Protein AF-A0A919XTT3-F1 (afdb_monomer_lite)

Sequence (61 aa):
MSELIRCAHCGAERPSNEMKPGKIIFRDRHPVSGKAFVNSKTNLYCADKPCHTHDQMAHEG

pLDDT: mean 90.65, std 8.03, range [53.62, 96.06]

Structure (mmCIF, N/CA/C/O backbone):
data_AF-A0A919XTT3-F1
#
_entry.id   AF-A0A919XTT3-F1
#
loop_
_atom_site.group_PDB
_atom_site.id
_atom_site.type_symbol
_atom_site.label_atom_id
_atom_site.label_alt_id
_atom_site.label_comp_id
_atom_site.label_asym_id
_atom_site.label_entity_id
_atom_site.label_seq_id
_atom_site.pdbx_PDB_ins_code
_atom_site.Cartn_x
_atom_site.Cartn_y
_atom_site.Cartn_z
_atom_site.occupancy
_atom_site.B_iso_or_equiv
_atom_site.auth_seq_id
_atom_site.auth_comp_id
_atom_site.auth_asym_id
_atom_site.auth_atom_id
_atom_site.pdbx_PDB_model_num
ATOM 1 N N . MET A 1 1 ? -0.206 4.183 25.911 1.00 53.62 1 MET A N 1
ATOM 2 C CA . MET A 1 1 ? -0.375 5.033 24.715 1.00 53.62 1 MET A CA 1
ATOM 3 C C . MET A 1 1 ? -0.518 4.102 23.531 1.00 53.62 1 MET A C 1
ATOM 5 O O . MET A 1 1 ? 0.338 3.245 23.369 1.00 53.62 1 MET A O 1
ATOM 9 N N . SER A 1 2 ? -1.615 4.191 22.787 1.00 68.69 2 SER A N 1
ATOM 10 C CA . SER A 1 2 ? -1.785 3.425 21.550 1.00 68.69 2 SER A CA 1
ATOM 11 C C . SER A 1 2 ? -0.835 4.008 20.508 1.00 68.69 2 SER A C 1
ATOM 13 O O . SER A 1 2 ? -0.894 5.208 20.250 1.00 68.69 2 SER A O 1
ATOM 15 N N . GLU A 1 3 ? 0.067 3.201 19.957 1.00 86.06 3 GLU A N 1
ATOM 16 C CA . GLU A 1 3 ? 0.965 3.645 18.892 1.00 86.06 3 GLU A CA 1
ATOM 17 C C . GLU A 1 3 ? 0.127 4.023 17.664 1.00 86.06 3 GLU A C 1
ATOM 19 O O . GLU A 1 3 ? -0.659 3.212 17.160 1.00 86.06 3 GLU A O 1
ATOM 24 N N . LEU A 1 4 ? 0.239 5.284 17.239 1.00 91.81 4 LEU A N 1
ATOM 25 C CA . LEU A 1 4 ? -0.388 5.763 16.014 1.00 91.81 4 LEU A CA 1
ATOM 26 C C . LEU A 1 4 ? 0.489 5.346 14.837 1.00 91.81 4 LEU A C 1
ATOM 28 O O . LEU A 1 4 ? 1.673 5.665 14.783 1.00 91.81 4 LEU A O 1
ATOM 32 N N . ILE A 1 5 ? -0.108 4.630 13.893 1.00 93.75 5 ILE A N 1
ATOM 33 C CA . ILE A 1 5 ? 0.539 4.145 12.684 1.00 93.75 5 ILE A CA 1
ATOM 34 C C . ILE A 1 5 ? -0.060 4.874 11.490 1.00 93.75 5 ILE A C 1
ATOM 36 O O . ILE A 1 5 ? -1.277 5.034 11.364 1.00 93.75 5 ILE A O 1
ATOM 40 N N . ARG A 1 6 ? 0.815 5.285 10.577 1.00 95.62 6 ARG A N 1
ATOM 41 C CA . ARG A 1 6 ? 0.435 5.946 9.335 1.00 95.62 6 ARG A CA 1
ATOM 42 C C . ARG A 1 6 ? 0.051 4.934 8.254 1.00 95.62 6 ARG A C 1
ATOM 44 O O . ARG A 1 6 ? 0.806 4.012 7.955 1.00 95.62 6 ARG A O 1
ATOM 51 N N . CYS A 1 7 ? -1.106 5.129 7.625 1.00 95.50 7 CYS A N 1
ATOM 52 C CA . CYS A 1 7 ? -1.550 4.334 6.479 1.00 95.50 7 CYS A CA 1
ATOM 53 C C . CYS A 1 7 ? -0.666 4.590 5.257 1.00 95.50 7 CYS A C 1
ATOM 55 O O . CYS A 1 7 ? -0.494 5.739 4.850 1.00 95.50 7 CYS A O 1
ATOM 57 N N . ALA A 1 8 ? -0.177 3.520 4.627 1.00 94.25 8 ALA A N 1
ATOM 58 C CA . ALA A 1 8 ? 0.728 3.611 3.481 1.00 94.25 8 ALA A CA 1
ATOM 59 C C . ALA A 1 8 ? 0.092 4.215 2.214 1.00 94.25 8 ALA A C 1
ATOM 61 O O . ALA A 1 8 ? 0.817 4.709 1.359 1.00 94.25 8 ALA A O 1
ATOM 62 N N . HIS A 1 9 ? -1.241 4.202 2.098 1.00 94.38 9 HIS A N 1
ATOM 63 C CA . HIS A 1 9 ? -1.946 4.737 0.927 1.00 94.38 9 HIS A CA 1
ATOM 64 C C . HIS A 1 9 ? -2.509 6.147 1.161 1.00 94.38 9 HIS A C 1
ATOM 66 O O . HIS A 1 9 ? -2.164 7.082 0.451 1.00 94.38 9 HIS A O 1
ATOM 72 N N . CYS A 1 10 ? -3.379 6.325 2.164 1.00 94.31 10 CYS A N 1
ATOM 73 C CA . CYS A 1 10 ? -4.051 7.611 2.401 1.00 94.31 10 CYS A CA 1
ATOM 74 C C . CYS A 1 10 ? -3.309 8.532 3.380 1.00 94.31 10 CYS A C 1
ATOM 76 O O . CYS A 1 10 ? -3.719 9.674 3.567 1.00 94.31 10 CYS A O 1
ATOM 78 N N . GLY A 1 11 ? -2.257 8.044 4.044 1.00 93.50 11 GLY A N 1
ATOM 79 C CA . GLY A 1 11 ? -1.445 8.837 4.964 1.00 93.50 11 GLY A CA 1
ATOM 80 C C . GLY A 1 11 ? -2.087 9.159 6.316 1.00 93.50 11 GLY A C 1
ATOM 81 O O . GLY A 1 11 ? -1.444 9.851 7.096 1.00 93.50 11 GLY A O 1
ATOM 82 N N . ALA A 1 12 ? -3.298 8.674 6.607 1.00 94.44 12 ALA A N 1
ATOM 83 C CA . ALA A 1 12 ? -3.961 8.888 7.893 1.00 94.44 12 ALA A CA 1
ATOM 84 C C . ALA A 1 12 ? -3.222 8.176 9.037 1.00 94.44 12 ALA A C 1
ATOM 86 O O . ALA A 1 12 ? -2.817 7.023 8.883 1.00 94.44 12 ALA A O 1
ATOM 87 N N . GLU A 1 13 ? -3.095 8.845 10.180 1.00 95.31 13 GLU A N 1
ATOM 88 C CA . GLU A 1 13 ? -2.540 8.284 11.414 1.00 95.31 13 GLU A CA 1
ATOM 89 C C . GLU A 1 13 ? -3.676 7.720 12.266 1.00 95.31 13 GLU A C 1
ATOM 91 O O . GLU A 1 13 ? -4.616 8.434 12.618 1.00 95.31 13 GLU A O 1
ATOM 96 N N . ARG A 1 14 ? -3.626 6.419 12.557 1.00 93.12 14 ARG A N 1
ATOM 97 C CA . ARG A 1 14 ? -4.657 5.715 13.332 1.00 93.12 14 ARG A CA 1
ATOM 98 C C . ARG A 1 14 ? -4.003 4.764 14.323 1.00 93.12 14 ARG A C 1
ATOM 100 O O . ARG A 1 14 ? -2.869 4.347 14.088 1.00 93.12 14 ARG A O 1
ATOM 107 N N . PRO A 1 15 ? -4.678 4.396 15.418 1.00 93.88 15 PRO A N 1
ATOM 108 C CA . PRO A 1 15 ? -4.105 3.433 16.337 1.00 93.88 15 PRO A CA 1
ATOM 109 C C . PRO A 1 15 ? -3.943 2.072 15.647 1.00 93.88 15 PRO A C 1
ATOM 111 O O . PRO A 1 15 ? -4.704 1.714 14.748 1.00 93.88 15 PRO A O 1
ATOM 114 N N . SER A 1 16 ? -2.931 1.3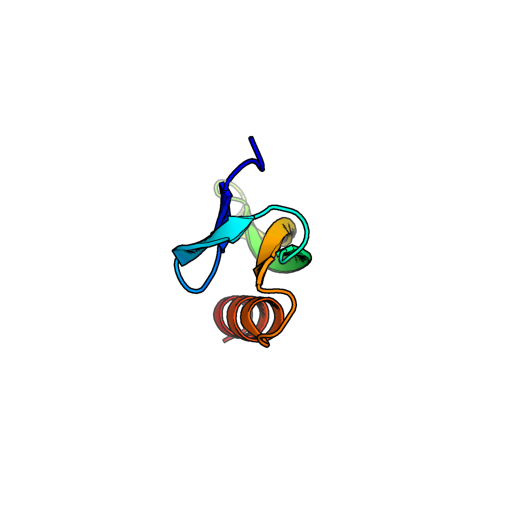09 16.057 1.00 91.25 16 SER A N 1
ATOM 115 C CA . SER A 1 16 ? -2.556 0.038 15.417 1.00 91.25 16 SER A CA 1
ATOM 116 C C . SER A 1 16 ? -3.690 -0.996 15.309 1.00 91.25 16 SER A C 1
ATOM 118 O O . SER A 1 16 ? -3.678 -1.813 14.394 1.00 91.25 16 SER A O 1
ATOM 120 N N . ASN A 1 17 ? -4.696 -0.941 16.187 1.00 92.44 17 ASN A N 1
ATOM 121 C CA . ASN A 1 17 ? -5.884 -1.802 16.152 1.00 92.44 17 ASN A CA 1
ATOM 122 C C . ASN A 1 17 ? -6.884 -1.452 15.031 1.00 92.44 17 ASN A C 1
ATOM 124 O O . ASN A 1 17 ? -7.718 -2.281 14.679 1.00 92.44 17 ASN A O 1
ATOM 128 N N . GLU A 1 18 ? -6.808 -0.247 14.465 1.00 93.44 18 GLU A N 1
ATOM 129 C CA . GLU A 1 18 ? -7.615 0.203 13.321 1.00 93.44 18 GLU A CA 1
ATOM 130 C C . GLU A 1 18 ? -6.888 0.000 11.982 1.00 93.44 18 GLU A C 1
ATOM 132 O O . GLU A 1 18 ? -7.337 0.460 10.924 1.00 93.44 18 GLU A O 1
ATOM 137 N N . MET A 1 19 ? -5.750 -0.690 12.022 1.00 94.31 19 MET A N 1
ATOM 138 C CA . MET A 1 19 ? -4.887 -0.934 10.881 1.00 94.31 19 MET A CA 1
ATOM 139 C C . MET A 1 19 ? -4.884 -2.423 10.544 1.00 94.31 19 MET A C 1
ATOM 141 O O . MET A 1 19 ? -4.885 -3.282 11.421 1.00 94.31 19 MET A O 1
ATOM 145 N N . LYS A 1 20 ? -4.860 -2.737 9.249 1.00 95.31 20 LYS A N 1
ATOM 146 C CA . LYS A 1 20 ? -4.701 -4.097 8.732 1.00 95.31 20 LYS A CA 1
ATOM 147 C C . LYS A 1 20 ? -3.416 -4.208 7.911 1.00 95.31 20 LYS A C 1
ATOM 149 O O . LYS A 1 20 ? -3.115 -3.293 7.135 1.00 95.31 20 LYS A O 1
ATOM 154 N N . PRO A 1 21 ? -2.660 -5.310 8.039 1.00 95.56 21 PRO A N 1
ATOM 155 C CA . PRO A 1 21 ? -1.547 -5.587 7.147 1.00 95.56 21 PRO A CA 1
ATOM 156 C C . PRO A 1 21 ? -2.068 -5.936 5.751 1.00 95.56 21 PRO A C 1
ATOM 158 O O . PRO A 1 21 ? -3.011 -6.711 5.599 1.00 95.56 21 PRO A O 1
ATOM 161 N N . GLY A 1 22 ? -1.440 -5.368 4.728 1.00 94.75 22 GLY A N 1
ATOM 162 C CA . GLY A 1 22 ? -1.704 -5.665 3.327 1.00 94.75 22 GLY A CA 1
ATOM 163 C C . GLY A 1 22 ? -0.400 -5.964 2.600 1.00 94.75 22 GLY A C 1
ATOM 164 O O . GLY A 1 22 ? 0.571 -5.213 2.714 1.00 94.75 22 GLY A O 1
ATOM 165 N N . LYS A 1 23 ? -0.366 -7.075 1.862 1.00 95.00 23 LYS A N 1
ATOM 166 C CA . LYS A 1 23 ? 0.762 -7.428 0.995 1.00 95.00 23 LYS A CA 1
ATOM 167 C C . LYS A 1 23 ? 0.488 -6.902 -0.409 1.00 95.00 23 LYS A C 1
ATOM 169 O O . LYS A 1 23 ? -0.525 -7.261 -1.002 1.00 95.00 23 LYS A O 1
ATOM 174 N N . ILE A 1 24 ? 1.383 -6.070 -0.920 1.00 94.56 24 ILE A N 1
ATOM 175 C CA . ILE A 1 24 ? 1.373 -5.585 -2.299 1.00 94.56 24 ILE A CA 1
ATOM 176 C C . ILE A 1 24 ? 2.334 -6.430 -3.115 1.00 94.56 24 ILE A C 1
ATOM 178 O O . ILE A 1 24 ? 3.460 -6.684 -2.676 1.00 94.56 24 ILE A O 1
ATOM 182 N N . ILE A 1 25 ? 1.897 -6.853 -4.293 1.00 93.12 25 ILE A N 1
ATOM 183 C CA . ILE A 1 25 ? 2.701 -7.602 -5.259 1.00 93.12 25 ILE A CA 1
ATOM 184 C C . ILE A 1 25 ? 2.875 -6.711 -6.481 1.00 93.12 25 ILE A C 1
ATOM 186 O O . ILE A 1 25 ? 1.889 -6.245 -7.040 1.00 93.12 25 ILE A O 1
ATOM 190 N N . PHE A 1 26 ? 4.113 -6.470 -6.897 1.00 91.06 26 PHE A N 1
ATOM 191 C CA . PHE A 1 26 ? 4.410 -5.581 -8.016 1.00 91.06 26 PHE A CA 1
ATOM 192 C C . PHE A 1 26 ? 5.483 -6.184 -8.919 1.00 91.06 26 PHE A C 1
ATOM 194 O O . PHE A 1 26 ? 6.326 -6.973 -8.483 1.00 91.06 26 PHE A O 1
ATOM 201 N N . ARG A 1 27 ? 5.433 -5.831 -10.205 1.00 90.31 27 ARG A N 1
ATOM 202 C CA . ARG A 1 27 ? 6.485 -6.178 -11.161 1.00 90.31 27 ARG A CA 1
ATOM 203 C C . ARG A 1 27 ? 7.566 -5.118 -11.109 1.00 90.31 27 ARG A C 1
ATOM 205 O O . ARG A 1 27 ? 7.290 -3.940 -11.300 1.00 90.31 27 ARG A O 1
ATOM 212 N N . ASP A 1 28 ? 8.789 -5.563 -10.893 1.00 90.56 28 ASP A N 1
ATOM 213 C CA . ASP A 1 28 ? 9.966 -4.709 -10.881 1.00 90.56 28 ASP A CA 1
ATOM 214 C C . ASP A 1 28 ? 10.976 -5.221 -11.915 1.00 90.56 28 ASP A C 1
ATOM 216 O O . ASP A 1 28 ? 10.847 -6.334 -12.448 1.00 90.56 28 ASP A O 1
ATOM 220 N N . ARG A 1 29 ? 11.965 -4.401 -12.259 1.00 89.44 29 ARG A N 1
ATOM 221 C CA . ARG A 1 29 ? 13.023 -4.766 -13.203 1.00 89.44 29 ARG A CA 1
ATOM 222 C C . ARG A 1 29 ? 14.362 -4.691 -12.514 1.00 89.44 29 ARG A C 1
ATOM 224 O O . ARG A 1 29 ? 14.699 -3.702 -11.875 1.00 89.44 29 ARG A O 1
ATOM 231 N N . HIS A 1 30 ? 15.154 -5.744 -12.675 1.00 89.12 30 HIS A N 1
ATOM 232 C CA . HIS A 1 30 ? 16.476 -5.765 -12.075 1.00 89.12 30 HIS A CA 1
ATOM 233 C C . HIS A 1 30 ? 17.319 -4.639 -12.701 1.00 89.12 30 HIS A C 1
ATOM 235 O O . HIS A 1 30 ? 17.484 -4.643 -13.924 1.00 89.12 30 HIS A O 1
ATOM 241 N N . PRO A 1 31 ? 17.904 -3.719 -11.911 1.00 86.50 31 PRO A N 1
ATOM 242 C CA . PRO A 1 31 ? 18.518 -2.492 -12.431 1.00 86.50 31 PRO A CA 1
ATOM 243 C C . PRO A 1 31 ? 19.676 -2.765 -13.399 1.00 86.50 31 PRO A C 1
ATOM 245 O O . PRO A 1 31 ? 19.889 -2.015 -14.341 1.00 86.50 31 PRO A O 1
ATOM 248 N N . VAL A 1 32 ? 20.395 -3.874 -13.193 1.00 87.06 32 VAL A N 1
ATOM 249 C CA . VAL A 1 32 ? 21.519 -4.282 -14.054 1.00 87.06 32 VAL A CA 1
ATOM 250 C C . VAL A 1 32 ? 21.094 -5.132 -15.260 1.00 87.06 32 VAL A C 1
ATOM 252 O O . VAL A 1 32 ? 21.555 -4.894 -16.368 1.00 87.06 32 VAL A O 1
ATOM 255 N N . SER A 1 33 ? 20.247 -6.151 -15.072 1.00 90.00 33 SER A N 1
ATOM 256 C CA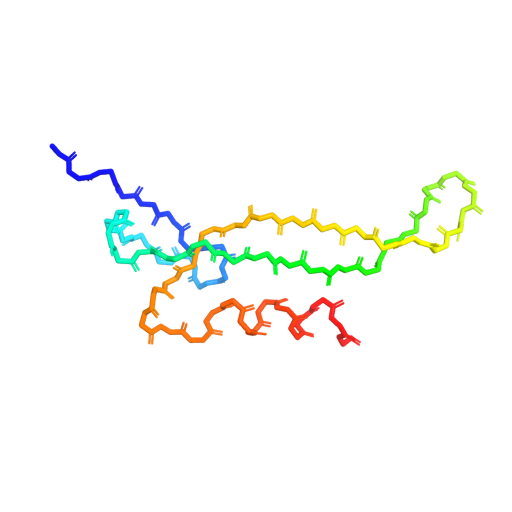 . SER A 1 33 ? 19.950 -7.136 -16.126 1.00 90.00 33 SER A CA 1
ATOM 257 C C . SER A 1 33 ? 18.683 -6.828 -16.927 1.00 90.00 33 SER A C 1
ATOM 259 O O . SER A 1 33 ? 18.411 -7.510 -17.912 1.00 90.00 33 SER A O 1
ATOM 261 N N . GLY A 1 34 ? 17.870 -5.859 -16.491 1.00 88.31 34 GLY A N 1
ATOM 262 C CA . GLY A 1 34 ? 16.595 -5.496 -17.119 1.00 88.31 34 GLY A CA 1
ATOM 263 C C . GLY A 1 34 ? 15.509 -6.574 -17.035 1.00 88.31 34 GLY A C 1
ATOM 264 O O . GLY A 1 34 ? 14.394 -6.357 -17.514 1.00 88.31 34 GLY A O 1
ATOM 265 N N . LYS A 1 35 ? 15.804 -7.732 -16.430 1.00 90.94 35 LYS A N 1
ATOM 266 C CA . LYS A 1 35 ? 14.862 -8.844 -16.298 1.00 90.94 35 LYS A CA 1
ATOM 267 C C . LYS A 1 35 ? 13.721 -8.449 -15.369 1.00 90.94 35 LYS A C 1
ATOM 269 O O . LYS A 1 35 ? 13.958 -7.950 -14.268 1.00 90.94 35 LYS A O 1
ATOM 274 N N . ALA A 1 36 ? 12.497 -8.697 -15.827 1.00 90.31 36 ALA A N 1
ATOM 275 C CA . ALA A 1 36 ? 11.307 -8.528 -15.012 1.00 90.31 36 ALA A CA 1
ATOM 276 C C . ALA A 1 36 ? 11.261 -9.613 -13.931 1.00 90.31 36 ALA A C 1
ATOM 278 O O . ALA A 1 36 ? 11.482 -10.792 -14.217 1.00 90.31 36 ALA A O 1
ATOM 279 N N . PHE A 1 37 ? 10.949 -9.215 -12.705 1.00 90.25 37 PHE A N 1
ATOM 280 C CA . PHE A 1 37 ? 10.707 -10.122 -11.594 1.00 90.25 37 PHE A CA 1
ATOM 281 C C . PHE A 1 37 ? 9.495 -9.653 -10.792 1.00 90.25 37 PHE A C 1
ATOM 283 O O . PHE A 1 37 ? 9.074 -8.498 -10.869 1.00 90.25 37 PHE A O 1
ATOM 290 N N . VAL A 1 38 ? 8.895 -10.582 -10.054 1.00 91.56 38 VAL A N 1
ATOM 291 C CA . VAL A 1 38 ? 7.787 -10.279 -9.150 1.00 91.56 38 VAL A CA 1
ATOM 292 C C . VAL A 1 38 ? 8.376 -10.011 -7.774 1.00 91.56 38 VAL A C 1
ATOM 294 O O . VAL A 1 38 ? 9.085 -10.856 -7.231 1.00 91.56 38 VAL A O 1
ATOM 297 N N . ASN A 1 39 ? 8.085 -8.839 -7.225 1.00 92.00 39 ASN A N 1
ATOM 298 C CA . ASN A 1 39 ? 8.469 -8.444 -5.880 1.00 92.00 39 ASN A CA 1
ATOM 299 C C . ASN A 1 39 ? 7.218 -8.255 -5.015 1.00 92.00 39 ASN A C 1
ATOM 301 O O . ASN A 1 39 ? 6.092 -8.178 -5.515 1.00 92.00 39 ASN A O 1
ATOM 305 N N . SER A 1 40 ? 7.401 -8.197 -3.699 1.00 93.00 40 SER A N 1
ATOM 306 C CA . SER A 1 40 ? 6.312 -7.894 -2.783 1.00 93.00 40 SER A CA 1
ATOM 307 C C . SER A 1 40 ? 6.771 -7.088 -1.581 1.00 93.00 40 SER A C 1
ATOM 309 O O . SER A 1 40 ? 7.859 -7.321 -1.060 1.00 93.00 40 SER A O 1
ATOM 311 N N . LYS A 1 41 ? 5.908 -6.192 -1.107 1.00 92.56 41 LYS A N 1
ATOM 312 C CA . LYS A 1 41 ? 6.096 -5.414 0.124 1.00 92.56 41 LYS A CA 1
ATOM 313 C C . LYS A 1 41 ? 4.868 -5.562 1.017 1.00 92.56 41 LYS A C 1
ATOM 315 O O . LYS A 1 41 ? 3.752 -5.661 0.512 1.00 92.56 41 LYS A O 1
ATOM 320 N N . THR A 1 42 ? 5.064 -5.571 2.330 1.00 94.62 42 THR A N 1
ATOM 321 C CA . THR A 1 42 ? 3.967 -5.601 3.306 1.00 94.62 42 THR A CA 1
ATOM 322 C C . THR A 1 42 ? 3.910 -4.265 4.020 1.00 94.62 42 THR A C 1
ATOM 324 O O . THR A 1 42 ? 4.911 -3.830 4.578 1.00 94.62 42 THR A O 1
ATOM 327 N N . ASN A 1 43 ? 2.737 -3.640 4.015 1.00 95.06 43 ASN A N 1
ATOM 328 C CA . ASN A 1 43 ? 2.483 -2.343 4.632 1.00 95.06 43 ASN A CA 1
ATOM 329 C C . ASN A 1 43 ? 1.220 -2.397 5.499 1.00 95.06 43 ASN A C 1
ATOM 331 O O . ASN A 1 43 ? 0.442 -3.352 5.432 1.00 95.06 43 ASN A O 1
ATOM 335 N N . LEU A 1 44 ? 1.002 -1.352 6.299 1.00 95.69 44 LEU A N 1
ATOM 336 C CA . LEU A 1 44 ? -0.203 -1.183 7.107 1.00 95.69 44 LEU A CA 1
ATOM 337 C C . LEU A 1 44 ? -1.167 -0.195 6.442 1.00 95.69 44 LEU A C 1
ATOM 339 O O . LEU A 1 44 ? -0.780 0.881 5.980 1.00 95.69 44 LEU A O 1
ATOM 343 N N . TYR A 1 45 ? -2.441 -0.572 6.414 1.00 96.06 45 TYR A N 1
ATOM 344 C CA . TYR A 1 45 ? -3.520 0.176 5.777 1.00 96.06 45 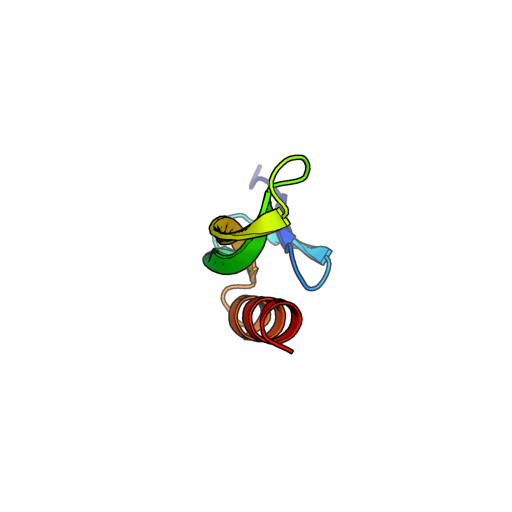TYR A CA 1
ATOM 345 C C . TYR A 1 45 ? -4.698 0.331 6.729 1.00 96.06 45 TYR A C 1
ATOM 347 O O . TYR A 1 45 ? -4.869 -0.471 7.641 1.00 96.06 45 TYR A O 1
ATOM 355 N N . CYS A 1 46 ? -5.557 1.319 6.490 1.00 95.75 46 CY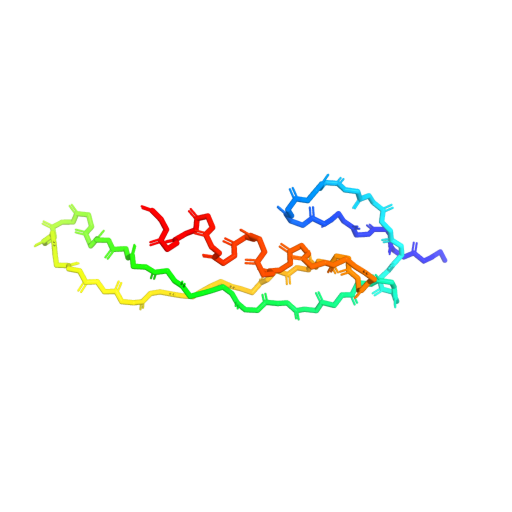S A N 1
ATOM 356 C CA . CYS A 1 46 ? -6.794 1.464 7.253 1.00 95.75 46 CYS A CA 1
ATOM 357 C C . CYS A 1 46 ? -7.670 0.204 7.128 1.00 95.75 46 CYS A C 1
ATOM 359 O O . CYS A 1 46 ? -7.912 -0.277 6.016 1.00 95.75 46 CYS A O 1
ATOM 361 N N . ALA A 1 47 ? -8.150 -0.330 8.253 1.00 94.88 47 ALA A N 1
ATOM 362 C CA . ALA A 1 47 ? -8.947 -1.555 8.273 1.00 94.88 47 ALA A CA 1
ATOM 363 C C . ALA A 1 47 ? -10.315 -1.385 7.586 1.00 94.88 47 ALA A C 1
ATOM 365 O O . ALA A 1 47 ? -10.731 -2.252 6.813 1.00 94.88 47 ALA A O 1
ATOM 366 N N . ASP A 1 48 ? -10.946 -0.234 7.804 1.00 94.44 48 ASP A N 1
ATOM 367 C CA . ASP A 1 48 ? -12.271 0.184 7.326 1.00 94.44 48 ASP A CA 1
ATOM 368 C C . ASP A 1 48 ? -12.314 0.637 5.857 1.00 94.44 48 ASP A C 1
ATOM 370 O O . ASP A 1 48 ? -13.391 0.716 5.272 1.00 94.44 48 ASP A O 1
ATOM 374 N N . LYS A 1 49 ? -11.164 0.938 5.241 1.00 92.88 49 LYS A N 1
ATOM 375 C CA . LYS A 1 49 ? -11.085 1.442 3.860 1.00 92.88 49 LYS A CA 1
ATOM 376 C C . LYS A 1 49 ? -10.432 0.425 2.914 1.00 92.88 49 LYS A C 1
ATOM 378 O O . LYS A 1 49 ? -9.589 -0.378 3.333 1.00 92.88 49 LYS A O 1
ATOM 383 N N . PRO A 1 50 ? -10.734 0.483 1.605 1.00 94.31 50 PRO A N 1
ATOM 384 C CA . PRO A 1 50 ? -10.077 -0.335 0.582 1.00 94.31 50 PRO A CA 1
ATOM 385 C C . PRO A 1 50 ? -8.680 0.196 0.194 1.00 94.31 50 PRO A C 1
ATOM 387 O O . PRO A 1 50 ? -8.235 0.032 -0.936 1.00 94.31 50 PRO A O 1
ATOM 390 N N . CYS A 1 51 ? -7.955 0.824 1.129 1.00 95.75 51 CYS A N 1
ATOM 391 C CA . CYS A 1 51 ? -6.646 1.438 0.882 1.00 95.75 51 CYS A CA 1
ATOM 392 C C . CYS A 1 51 ? -5.610 0.450 0.328 1.00 95.75 51 CYS A C 1
ATOM 394 O O . CYS A 1 51 ? -4.834 0.811 -0.547 1.00 95.75 51 CYS A O 1
ATOM 396 N N . HIS A 1 52 ? -5.616 -0.792 0.821 1.00 94.69 52 HIS A N 1
ATOM 397 C CA . HIS A 1 52 ? -4.734 -1.851 0.321 1.00 94.69 52 HIS A CA 1
ATOM 398 C C . HIS A 1 52 ? -5.038 -2.203 -1.141 1.00 94.69 52 HIS A C 1
ATOM 400 O O . HIS A 1 52 ? -4.126 -2.285 -1.955 1.00 94.69 52 HIS A O 1
ATOM 406 N N . THR A 1 53 ? -6.317 -2.344 -1.493 1.00 92.56 53 THR A N 1
ATOM 407 C CA . THR A 1 53 ? -6.756 -2.642 -2.862 1.00 92.56 53 THR A CA 1
ATOM 408 C C . THR A 1 53 ? -6.388 -1.521 -3.830 1.00 92.56 53 THR A C 1
ATOM 410 O O . THR A 1 53 ? -5.893 -1.795 -4.918 1.00 92.56 53 THR A O 1
ATOM 413 N N . HIS A 1 54 ? -6.579 -0.262 -3.429 1.00 94.19 54 HIS A N 1
ATOM 414 C CA . HIS A 1 54 ? -6.204 0.885 -4.256 1.00 94.19 54 HIS A CA 1
ATOM 415 C C . HIS A 1 54 ? -4.690 0.958 -4.494 1.00 94.19 54 HIS A C 1
ATOM 417 O O . HIS A 1 54 ? -4.260 1.254 -5.604 1.00 94.19 54 HIS A O 1
ATOM 423 N N . ASP A 1 55 ? -3.885 0.657 -3.473 1.00 91.75 55 ASP A N 1
ATOM 424 C CA . ASP A 1 55 ? -2.425 0.620 -3.599 1.00 91.75 55 ASP A CA 1
ATOM 425 C C . ASP A 1 55 ? -1.956 -0.535 -4.505 1.00 91.75 55 ASP A C 1
ATOM 427 O O . ASP A 1 55 ? -1.032 -0.362 -5.295 1.00 91.75 55 ASP A O 1
ATOM 431 N N . GLN A 1 56 ? -2.635 -1.690 -4.475 1.00 92.38 56 GLN A N 1
ATOM 432 C CA . GL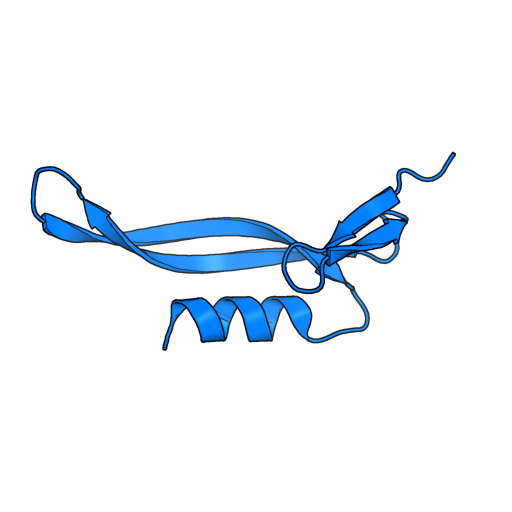N A 1 56 ? -2.352 -2.796 -5.401 1.00 92.38 56 GLN A CA 1
ATOM 433 C C . GLN A 1 56 ? -2.633 -2.388 -6.852 1.00 92.38 56 GLN A C 1
ATOM 435 O O . GLN A 1 56 ? -1.779 -2.576 -7.713 1.00 92.38 56 GLN A O 1
ATOM 440 N N . MET A 1 57 ? -3.787 -1.769 -7.114 1.00 90.00 57 MET A N 1
ATOM 441 C CA . MET A 1 57 ? -4.155 -1.308 -8.458 1.00 90.00 57 MET A CA 1
ATOM 442 C C . MET A 1 57 ? -3.184 -0.251 -8.997 1.00 90.00 57 MET A C 1
ATOM 444 O O . MET A 1 57 ? -2.843 -0.286 -10.175 1.00 90.00 57 MET A O 1
ATOM 448 N N . ALA A 1 58 ? -2.690 0.652 -8.144 1.00 87.19 58 ALA A N 1
ATOM 449 C CA . ALA A 1 58 ? -1.704 1.663 -8.533 1.00 87.19 58 ALA A CA 1
ATOM 450 C C . ALA A 1 58 ? -0.348 1.064 -8.957 1.00 87.19 58 ALA A C 1
ATOM 452 O O . ALA A 1 58 ? 0.407 1.710 -9.676 1.00 87.19 58 ALA A O 1
ATOM 453 N N . HIS A 1 59 ? -0.035 -0.155 -8.510 1.00 84.19 59 HIS A N 1
ATOM 454 C CA . HIS A 1 59 ? 1.164 -0.896 -8.903 1.00 84.19 59 HIS A CA 1
ATOM 455 C C . HIS A 1 59 ? 0.947 -1.845 -10.096 1.00 84.19 59 HIS A C 1
ATOM 457 O O . HIS A 1 59 ? 1.923 -2.384 -10.623 1.00 84.19 59 HIS A O 1
ATOM 463 N N . GLU A 1 60 ? -0.305 -2.073 -10.499 1.00 77.12 60 GLU A N 1
ATOM 464 C CA . GLU A 1 60 ? -0.688 -2.950 -11.613 1.00 77.12 60 GLU A CA 1
ATOM 465 C C . GLU A 1 60 ? -1.081 -2.193 -12.894 1.00 77.12 60 GLU A 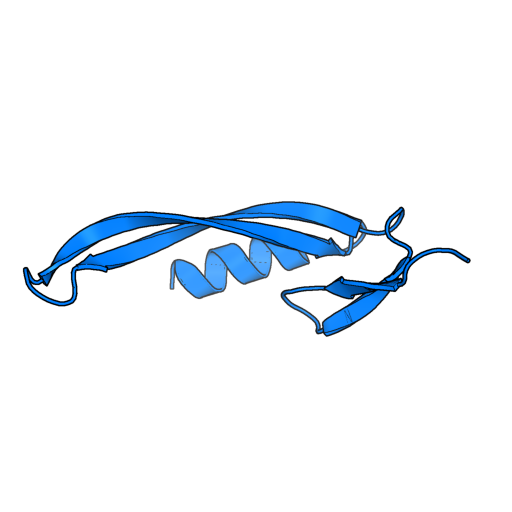C 1
ATOM 467 O O . GLU A 1 60 ? -1.064 -2.806 -13.963 1.00 77.12 60 GLU A O 1
ATOM 472 N N . GLY A 1 61 ? -1.430 -0.903 -12.792 1.00 55.28 61 GLY A N 1
ATOM 473 C CA . GLY A 1 61 ? -1.736 -0.011 -13.923 1.00 55.28 61 GLY A CA 1
ATOM 474 C C . GLY A 1 61 ? -0.498 0.599 -14.566 1.00 55.28 61 GLY A C 1
ATOM 475 O O . GLY A 1 61 ? -0.482 0.670 -15.815 1.00 55.28 61 GLY A O 1
#

Foldseek 3Di:
DFQFDAAPQPRDTDGPVQKDKAKAWAWDADPPPRDIDIDIDITIHGNPDCRNVVVNVVRVD

Organism: NCBI:txid1274374

Radius of gyration: 14.01 Å; chains: 1; bounding box: 34×19×42 Å

Secondary structure (DSSP, 8-state):
-PPEEE-TTT--EEEGGGEEEEEEEEEEE-TTT--EEEEEEEEEEESSSTHHHHHHHHHH-